Protein AF-A0A258HHN0-F1 (afdb_monomer)

Mean predicted aligned error: 9.51 Å

Sequence (170 aa):
MLPIVLLAGALIVAERQVTVAAMTGGQQEPPPGVYAQGFSMTIFEQGRTVQLWLVDLDTAPYFRQTVSTDGQVESDQIYRFDERTLYTAEAEVPDGTRWNSITPIEPQDLGLADLATGPAAWAAEFGPGEHEIPVGQGVVVRVLIDSVDEPIDSTVFMVPPGAAVTPVQP

Structure (mmCIF, N/CA/C/O backbone):
data_AF-A0A258HHN0-F1
#
_entry.id   AF-A0A258HHN0-F1
#
loop_
_atom_site.group_PDB
_atom_site.id
_atom_site.type_symbol
_atom_site.label_atom_id
_atom_site.label_alt_id
_atom_site.label_comp_id
_atom_site.label_asym_id
_atom_site.label_entity_id
_atom_site.label_seq_id
_atom_site.pdbx_PDB_ins_code
_atom_site.Cartn_x
_atom_site.Cartn_y
_atom_site.Cartn_z
_atom_site.occupancy
_atom_site.B_iso_or_equiv
_atom_site.auth_seq_id
_atom_site.auth_comp_id
_atom_site.auth_asym_id
_atom_site.auth_atom_id
_atom_site.pdbx_PDB_model_num
ATOM 1 N N . MET A 1 1 ? 43.445 1.765 0.483 1.00 32.06 1 MET A N 1
ATOM 2 C CA . MET A 1 1 ? 42.259 0.957 0.824 1.00 32.06 1 MET A CA 1
ATOM 3 C C . MET A 1 1 ? 41.295 1.863 1.566 1.00 32.06 1 MET A C 1
ATOM 5 O O . MET A 1 1 ? 41.587 2.212 2.700 1.00 32.06 1 MET A O 1
ATOM 9 N N . LEU A 1 2 ? 40.230 2.320 0.907 1.00 27.97 2 LEU A N 1
ATOM 10 C CA . LEU A 1 2 ? 39.096 2.943 1.590 1.00 27.97 2 LEU A CA 1
ATOM 11 C C . LEU A 1 2 ? 38.012 1.868 1.744 1.00 27.97 2 LEU A C 1
ATOM 13 O O . LEU A 1 2 ? 37.714 1.207 0.746 1.00 27.97 2 LEU A O 1
ATOM 17 N N . PRO A 1 3 ? 37.431 1.675 2.937 1.00 31.50 3 PRO A N 1
ATOM 18 C CA . PRO A 1 3 ? 36.215 0.895 3.063 1.00 31.50 3 PRO A CA 1
ATOM 19 C C . PRO A 1 3 ? 35.067 1.723 2.480 1.00 31.50 3 PRO A C 1
ATOM 21 O O . PRO A 1 3 ? 34.785 2.826 2.946 1.00 31.50 3 PRO A O 1
ATOM 24 N N . ILE A 1 4 ? 34.436 1.200 1.431 1.00 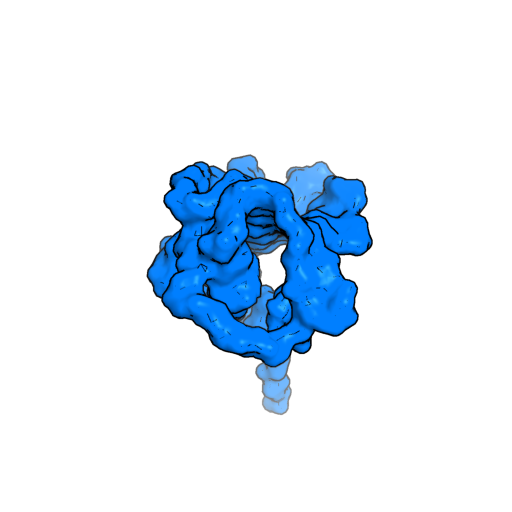35.44 4 ILE A N 1
ATOM 25 C CA . ILE A 1 4 ? 33.121 1.657 0.990 1.00 35.44 4 ILE A CA 1
ATOM 26 C C . ILE A 1 4 ? 32.148 1.196 2.076 1.00 35.44 4 ILE A C 1
ATOM 28 O O . ILE A 1 4 ? 31.886 0.008 2.247 1.00 35.44 4 ILE A O 1
ATOM 32 N N . VAL A 1 5 ? 31.738 2.161 2.887 1.00 37.72 5 VAL A N 1
ATOM 33 C CA . VAL A 1 5 ? 30.709 2.062 3.918 1.00 37.72 5 VAL A CA 1
ATOM 34 C C . VAL A 1 5 ? 29.371 2.407 3.250 1.00 37.72 5 VAL A C 1
ATOM 36 O O . VAL A 1 5 ? 29.340 3.322 2.433 1.00 37.72 5 VAL A O 1
ATOM 39 N N . LEU A 1 6 ? 28.299 1.707 3.651 1.00 33.72 6 LEU A N 1
ATOM 40 C CA . LEU A 1 6 ? 26.878 1.913 3.295 1.00 33.72 6 LEU A CA 1
ATOM 41 C C . LEU A 1 6 ? 26.424 1.386 1.919 1.00 33.72 6 LEU A C 1
ATOM 43 O O . LEU A 1 6 ? 26.160 2.156 1.005 1.00 33.72 6 LEU A O 1
ATOM 47 N N . LEU A 1 7 ? 26.233 0.067 1.829 1.00 33.78 7 LEU A N 1
ATOM 48 C CA . LEU A 1 7 ? 25.159 -0.532 1.023 1.00 33.78 7 LEU A CA 1
ATOM 49 C C . LEU A 1 7 ? 23.959 -0.689 1.974 1.00 33.78 7 LEU A C 1
ATOM 51 O O . LEU A 1 7 ? 23.993 -1.507 2.887 1.00 33.78 7 LEU A O 1
ATOM 55 N N . ALA A 1 8 ? 23.115 0.336 2.063 1.00 35.19 8 ALA A N 1
ATOM 56 C CA . ALA A 1 8 ? 21.851 0.407 1.331 1.00 35.19 8 ALA A CA 1
ATOM 57 C C . ALA A 1 8 ? 20.721 -0.370 2.016 1.00 35.19 8 ALA A C 1
ATOM 59 O O . ALA A 1 8 ? 20.152 -1.326 1.501 1.00 35.19 8 ALA A O 1
ATOM 60 N N . GLY A 1 9 ? 20.361 0.127 3.202 1.00 32.78 9 GLY A N 1
ATOM 61 C CA . GLY A 1 9 ? 18.986 0.041 3.677 1.00 32.78 9 GLY A CA 1
ATOM 62 C C . GLY A 1 9 ? 18.118 0.911 2.773 1.00 32.78 9 GLY A C 1
ATOM 63 O O . GLY A 1 9 ? 17.849 2.065 3.098 1.00 32.78 9 GLY A O 1
ATOM 64 N N . ALA A 1 10 ? 17.740 0.360 1.619 1.00 39.53 10 ALA A N 1
ATOM 65 C CA . ALA A 1 10 ? 16.960 1.015 0.573 1.00 39.53 10 ALA A CA 1
ATOM 66 C C . ALA A 1 10 ? 15.496 1.301 0.969 1.00 39.53 10 ALA A C 1
ATOM 68 O O . ALA A 1 10 ? 14.723 1.765 0.143 1.00 39.53 10 ALA A O 1
ATOM 69 N N . LEU A 1 11 ? 15.136 1.143 2.248 1.00 40.66 11 LEU A N 1
ATOM 70 C CA . LEU A 1 11 ? 14.131 1.986 2.894 1.00 40.66 11 LEU A CA 1
ATOM 71 C C . LEU A 1 11 ? 14.781 3.333 3.266 1.00 40.66 11 LEU A C 1
ATOM 73 O O . LEU A 1 11 ? 14.975 3.670 4.439 1.00 40.66 11 LEU A O 1
ATOM 77 N N . ILE A 1 12 ? 15.187 4.122 2.264 1.00 40.78 12 ILE A N 1
ATOM 78 C CA . ILE A 1 12 ? 15.661 5.486 2.512 1.00 40.78 12 ILE A CA 1
ATOM 79 C C . ILE A 1 12 ? 14.453 6.354 2.907 1.00 40.78 12 ILE A C 1
ATOM 81 O O . ILE A 1 12 ? 13.802 6.980 2.085 1.00 40.78 12 ILE A O 1
ATOM 85 N N . VAL A 1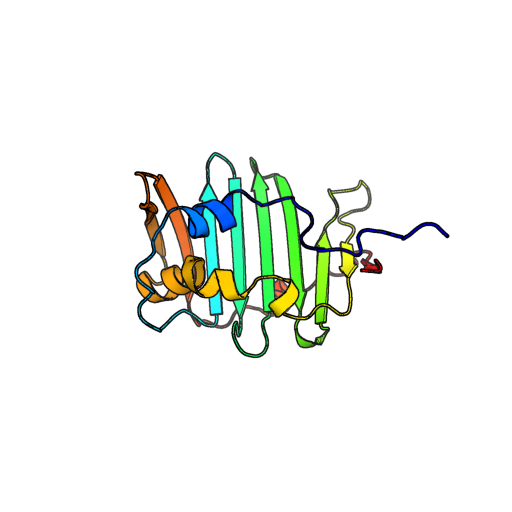 13 ? 14.194 6.391 4.217 1.00 38.31 13 VAL A N 1
ATOM 86 C CA . VAL A 1 13 ? 14.134 7.618 5.037 1.00 38.31 13 VAL A CA 1
ATOM 87 C C . VAL A 1 13 ? 12.974 8.605 4.791 1.00 38.31 13 VAL A C 1
ATOM 89 O O . VAL A 1 13 ? 12.835 9.539 5.578 1.00 38.31 13 VAL A O 1
ATOM 92 N N . ALA A 1 14 ? 12.074 8.399 3.830 1.00 34.16 14 ALA A N 1
ATOM 93 C CA . ALA A 1 14 ? 10.974 9.347 3.609 1.00 34.16 14 ALA A CA 1
ATOM 94 C C . ALA A 1 14 ? 9.825 9.269 4.644 1.00 34.16 14 ALA A C 1
ATOM 96 O O . ALA A 1 14 ? 9.162 10.273 4.882 1.00 34.16 14 ALA A O 1
ATOM 97 N N . GLU A 1 15 ? 9.589 8.136 5.315 1.00 42.75 15 GLU A N 1
ATOM 98 C CA . GLU A 1 15 ? 8.295 7.907 6.005 1.00 42.75 15 GLU A CA 1
ATOM 99 C C . GLU A 1 15 ? 8.429 7.400 7.450 1.00 42.75 15 GLU A C 1
ATOM 101 O O . GLU A 1 15 ? 7.558 6.736 8.006 1.00 42.75 15 GLU A O 1
ATOM 106 N N . ARG A 1 16 ? 9.519 7.777 8.125 1.00 38.19 16 ARG A N 1
ATOM 107 C CA . ARG A 1 16 ? 9.828 7.362 9.506 1.00 38.19 16 ARG A CA 1
ATOM 108 C C . ARG A 1 16 ? 8.890 7.905 10.598 1.00 38.19 16 ARG A C 1
ATOM 110 O O . ARG A 1 16 ? 9.236 7.794 11.769 1.00 38.19 16 ARG A O 1
ATOM 117 N N . GLN A 1 17 ? 7.756 8.518 10.262 1.00 41.00 17 GLN A N 1
ATOM 118 C CA . GLN A 1 17 ? 6.826 9.075 11.254 1.00 41.00 17 GLN A CA 1
ATOM 119 C C . GLN A 1 17 ? 5.539 8.256 11.418 1.00 41.00 17 GLN A C 1
ATOM 121 O O . GLN A 1 17 ? 5.029 8.219 12.532 1.00 41.00 17 GLN A O 1
ATOM 126 N N . VAL A 1 18 ? 5.083 7.520 10.397 1.00 41.22 18 VAL A N 1
ATOM 127 C CA . VAL A 1 18 ? 3.801 6.783 10.453 1.00 41.22 18 VAL A CA 1
ATOM 128 C C . VAL A 1 18 ? 3.996 5.357 10.951 1.00 41.22 18 VAL A C 1
ATOM 130 O O . VAL A 1 18 ? 3.419 4.976 11.968 1.00 41.22 18 VAL A O 1
ATOM 133 N N . THR A 1 19 ? 4.905 4.598 10.327 1.00 45.66 19 THR A N 1
ATOM 134 C CA . THR A 1 19 ? 5.270 3.259 10.812 1.00 45.66 19 THR A CA 1
ATOM 135 C C . THR A 1 19 ? 5.804 3.374 12.231 1.00 45.66 19 THR A C 1
ATOM 137 O O . THR A 1 19 ? 5.367 2.667 13.116 1.00 45.66 19 THR A O 1
ATOM 140 N N . VAL A 1 20 ? 6.647 4.366 12.520 1.00 40.94 20 VAL A N 1
ATOM 141 C CA . VAL A 1 20 ? 7.209 4.534 13.863 1.00 40.94 20 VAL A CA 1
ATOM 142 C C . VAL A 1 20 ? 6.156 4.976 14.880 1.00 40.94 20 VAL A C 1
ATOM 144 O O . VAL A 1 20 ? 6.203 4.463 15.982 1.00 40.94 20 VAL A O 1
ATOM 147 N N . ALA A 1 21 ? 5.187 5.852 14.597 1.00 35.75 21 ALA A N 1
ATOM 148 C CA . ALA A 1 21 ? 4.173 6.208 15.604 1.00 35.75 21 ALA A CA 1
ATOM 149 C C . ALA A 1 21 ? 3.172 5.066 15.869 1.00 35.75 21 ALA A C 1
ATOM 151 O O . ALA A 1 21 ? 2.867 4.794 17.030 1.00 35.75 21 ALA A O 1
ATOM 152 N N . ALA A 1 22 ? 2.754 4.344 14.822 1.00 40.81 22 ALA A N 1
ATOM 153 C CA . ALA A 1 22 ? 1.949 3.128 14.945 1.00 40.81 22 ALA A CA 1
ATOM 154 C C . ALA A 1 22 ? 2.717 1.966 15.612 1.00 40.81 22 ALA A C 1
ATOM 156 O O . ALA A 1 22 ? 2.099 1.122 16.247 1.00 40.81 22 ALA A O 1
ATOM 157 N N . MET A 1 23 ? 4.055 1.947 15.522 1.00 42.28 23 MET A N 1
ATOM 158 C CA . MET A 1 23 ? 4.912 0.886 16.075 1.00 42.28 23 MET A CA 1
ATOM 159 C C . MET A 1 23 ? 5.664 1.213 17.374 1.00 42.28 23 MET A C 1
ATOM 161 O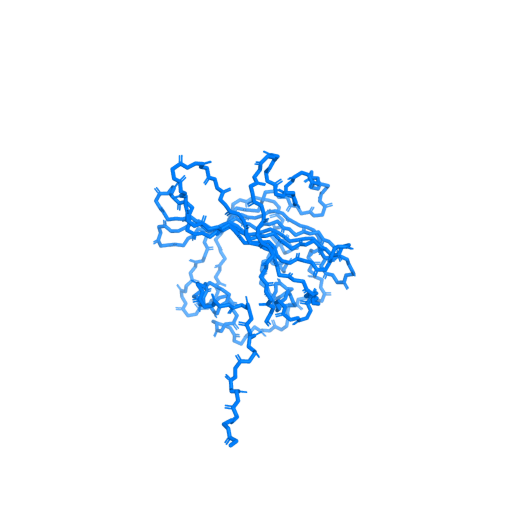 O . MET A 1 23 ? 6.128 0.305 18.057 1.00 42.28 23 MET A O 1
ATOM 165 N N . THR A 1 24 ? 5.855 2.486 17.724 1.00 38.88 24 THR A N 1
ATOM 166 C CA . THR A 1 24 ? 6.578 2.929 18.939 1.00 38.88 24 THR A CA 1
ATOM 167 C C . THR A 1 24 ? 5.660 3.560 19.982 1.00 38.88 24 THR A C 1
ATOM 169 O O . THR A 1 24 ? 6.084 3.764 21.120 1.00 38.88 24 THR A O 1
ATOM 172 N N . GLY A 1 25 ? 4.396 3.824 19.630 1.00 34.50 25 GLY A N 1
ATOM 173 C CA . GLY A 1 25 ? 3.367 4.366 20.522 1.00 34.50 25 GLY A CA 1
ATOM 174 C C . GLY A 1 25 ? 2.765 3.366 21.514 1.00 34.50 25 GLY A C 1
ATOM 175 O O . GLY A 1 25 ? 2.086 3.785 22.453 1.00 34.50 25 GLY A O 1
ATOM 176 N N . GLY A 1 26 ? 3.062 2.070 21.390 1.00 33.03 26 GLY A N 1
ATOM 177 C CA . GLY A 1 26 ? 2.571 1.051 22.305 1.00 33.03 26 GLY A CA 1
ATOM 178 C C . GLY A 1 26 ? 3.661 0.082 22.734 1.00 33.03 26 GLY A C 1
ATOM 179 O O . GLY A 1 26 ? 4.244 -0.623 21.918 1.00 33.03 26 GLY A O 1
ATOM 180 N N . GLN A 1 27 ? 3.813 -0.096 24.046 1.00 34.94 27 GLN A N 1
ATOM 181 C CA . GLN A 1 27 ? 3.793 -1.465 24.555 1.00 34.94 27 GLN A CA 1
ATOM 182 C C . GLN A 1 27 ? 2.453 -2.069 24.115 1.00 34.94 27 GLN A C 1
ATOM 184 O O . GLN A 1 27 ? 1.481 -2.039 24.864 1.00 34.94 27 GLN A O 1
ATOM 189 N N . GLN A 1 28 ? 2.365 -2.496 22.858 1.00 40.47 28 GLN A N 1
ATOM 190 C CA . GLN A 1 28 ? 1.222 -3.244 22.385 1.00 40.47 28 GLN A CA 1
ATOM 191 C C . GLN A 1 28 ? 1.292 -4.575 23.118 1.00 40.47 28 GLN A C 1
ATOM 193 O O . GLN A 1 28 ? 2.261 -5.328 22.980 1.00 40.47 28 GLN A O 1
ATOM 198 N N . GLU A 1 29 ? 0.275 -4.853 23.933 1.00 43.00 29 GLU A N 1
ATOM 199 C CA . GLU A 1 29 ? -0.096 -6.244 24.148 1.00 43.00 29 GLU A CA 1
ATOM 200 C C . GLU A 1 29 ? -0.139 -6.904 22.762 1.00 43.00 29 GLU A C 1
ATOM 202 O O . GLU A 1 29 ? -0.633 -6.275 21.817 1.00 43.00 29 GLU A O 1
ATOM 207 N N . PRO A 1 30 ? 0.471 -8.093 22.597 1.00 40.97 30 PRO A N 1
ATOM 208 C CA . PRO A 1 30 ? 0.546 -8.730 21.294 1.00 40.97 30 PRO A CA 1
ATOM 209 C C . PRO A 1 30 ? -0.868 -8.768 20.712 1.00 40.97 30 PRO A C 1
ATOM 211 O O . PRO A 1 30 ? -1.796 -9.115 21.456 1.00 40.97 30 PRO A O 1
ATOM 214 N N . PRO A 1 31 ? -1.049 -8.393 19.431 1.00 47.22 31 PRO A N 1
ATOM 215 C CA . PRO A 1 31 ? -2.358 -8.479 18.817 1.00 47.22 31 PRO A CA 1
ATOM 216 C C . PRO A 1 31 ? -2.911 -9.893 19.044 1.00 47.22 31 PRO A C 1
ATOM 218 O O . PRO A 1 31 ? -2.119 -10.847 19.152 1.00 47.22 31 PRO A O 1
ATOM 221 N N . PRO A 1 32 ? -4.244 -10.079 19.116 1.00 50.72 32 PRO A N 1
ATOM 222 C CA . PRO A 1 32 ? -4.789 -11.422 18.956 1.00 50.72 32 PRO A CA 1
ATOM 223 C C . PRO A 1 32 ? -4.115 -12.017 17.717 1.00 50.72 32 PRO A C 1
ATOM 225 O O . PRO A 1 32 ? -3.884 -11.293 16.757 1.00 50.72 32 PRO A O 1
ATOM 228 N N . GLY A 1 33 ? -3.693 -13.283 17.768 1.00 59.03 33 GLY A N 1
ATOM 229 C CA . GLY A 1 33 ? -2.778 -13.886 16.783 1.00 59.03 33 GLY A CA 1
ATOM 230 C C . GLY A 1 33 ? -3.309 -14.012 15.344 1.00 59.03 33 GLY A C 1
ATOM 231 O O . GLY A 1 33 ? -2.902 -14.928 14.638 1.00 59.03 33 GLY A O 1
ATOM 232 N N . VAL A 1 34 ? -4.238 -13.148 14.932 1.00 79.62 34 VAL A N 1
ATOM 233 C CA . VAL A 1 34 ? -4.915 -13.060 13.648 1.00 79.62 34 VAL A CA 1
ATOM 234 C C . VAL A 1 34 ? -4.808 -11.613 13.151 1.00 79.62 34 VAL A C 1
ATOM 236 O O . VAL A 1 34 ? -5.273 -10.688 13.811 1.00 79.62 34 VAL A O 1
ATOM 239 N N . TYR A 1 35 ? -4.215 -11.437 11.976 1.00 88.25 35 TYR A N 1
ATOM 240 C CA . TYR A 1 35 ? -4.181 -10.195 11.201 1.00 88.25 35 TYR A CA 1
ATOM 241 C C . TYR A 1 35 ? -4.620 -10.500 9.766 1.00 88.25 35 TYR A C 1
ATOM 243 O O . TYR A 1 35 ? -4.564 -11.655 9.333 1.00 88.25 35 TYR A O 1
ATOM 251 N N . ALA A 1 36 ? -5.077 -9.478 9.043 1.00 91.31 36 ALA A N 1
ATOM 252 C CA . ALA A 1 36 ? -5.560 -9.627 7.674 1.00 91.31 36 ALA A CA 1
ATOM 253 C C . ALA A 1 36 ? -4.393 -9.943 6.729 1.00 91.31 36 ALA A C 1
ATOM 255 O O . ALA A 1 36 ? -3.333 -9.319 6.820 1.00 91.31 36 ALA A O 1
ATOM 256 N N . GLN A 1 37 ? -4.585 -10.900 5.818 1.00 92.81 37 GLN A N 1
ATOM 257 C CA . GLN A 1 37 ? -3.563 -11.255 4.825 1.00 92.81 37 GLN A CA 1
ATOM 258 C C . GLN A 1 37 ? -3.668 -10.371 3.585 1.00 92.81 37 GLN A C 1
ATOM 260 O O . GLN A 1 37 ? -2.654 -10.114 2.936 1.00 92.81 37 GLN A O 1
ATOM 265 N N . GLY A 1 38 ? -4.870 -9.873 3.282 1.00 94.38 38 GLY A N 1
ATOM 266 C CA . GLY A 1 38 ? -5.086 -8.843 2.277 1.00 94.38 38 GLY A CA 1
ATOM 267 C C . GLY A 1 38 ? -5.990 -7.728 2.788 1.00 94.38 38 GLY A C 1
ATOM 268 O O . GLY A 1 38 ? -6.953 -7.977 3.506 1.00 94.38 38 GLY A O 1
ATOM 269 N N . PHE A 1 39 ? -5.687 -6.483 2.434 1.00 96.56 39 PHE A N 1
ATOM 270 C CA . PHE A 1 39 ? -6.554 -5.341 2.728 1.00 96.56 39 PHE A CA 1
ATOM 271 C C . PHE A 1 39 ? -6.188 -4.134 1.866 1.00 96.56 39 PHE A C 1
ATOM 273 O O . PHE A 1 39 ? -5.078 -4.024 1.334 1.00 96.56 39 PHE A O 1
ATOM 280 N N . SER A 1 40 ? -7.119 -3.189 1.789 1.00 97.69 40 SER A N 1
ATOM 281 C CA . SER A 1 40 ? -6.853 -1.832 1.321 1.00 97.69 40 SER A CA 1
ATOM 282 C C . SER A 1 40 ? -7.331 -0.828 2.361 1.00 97.69 40 SER A C 1
ATOM 284 O O . SER A 1 40 ? -8.435 -0.959 2.891 1.00 97.69 40 SER A O 1
ATOM 286 N N . MET A 1 41 ? -6.493 0.150 2.685 1.00 95.56 41 MET A N 1
ATOM 287 C CA . MET A 1 41 ? -6.751 1.102 3.761 1.00 95.56 41 MET A CA 1
ATOM 288 C C . MET A 1 41 ? -6.193 2.476 3.413 1.00 95.56 41 MET A C 1
ATOM 290 O O . MET A 1 41 ? -5.095 2.601 2.877 1.00 95.56 41 MET A O 1
ATOM 294 N N . THR A 1 42 ? -6.918 3.512 3.810 1.00 95.81 42 THR A N 1
ATOM 295 C CA . THR A 1 42 ? -6.460 4.896 3.825 1.00 95.81 42 THR A CA 1
ATOM 296 C C . THR A 1 42 ? -6.274 5.370 5.268 1.00 95.81 42 THR A C 1
ATOM 298 O O . THR A 1 42 ? -7.195 5.298 6.074 1.00 95.81 42 THR A O 1
ATOM 301 N N . ILE A 1 43 ? -5.099 5.895 5.604 1.00 91.56 43 ILE A N 1
ATOM 302 C CA . ILE A 1 43 ? -4.755 6.469 6.910 1.00 91.56 43 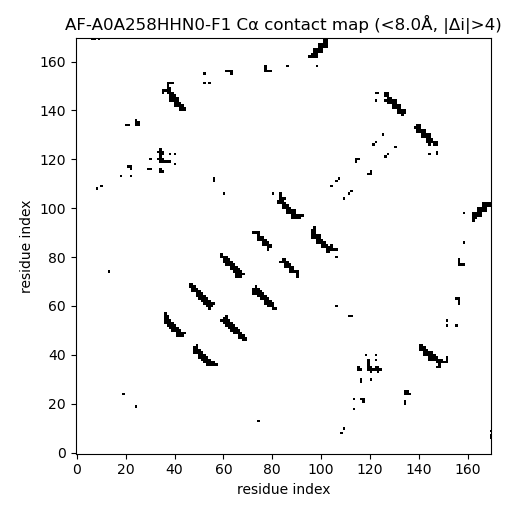ILE A CA 1
ATOM 303 C C . ILE A 1 43 ? -4.643 7.990 6.754 1.00 91.56 43 ILE A C 1
ATOM 305 O O . ILE A 1 43 ? -3.963 8.480 5.850 1.00 91.56 43 ILE A O 1
ATOM 309 N N . PHE A 1 44 ? -5.304 8.749 7.630 1.00 89.19 44 PHE A N 1
ATOM 310 C CA . PHE A 1 44 ? -5.312 10.212 7.604 1.00 89.19 44 PHE A CA 1
ATOM 311 C C . PHE A 1 44 ? -4.493 10.789 8.761 1.00 89.19 44 PHE A C 1
ATOM 313 O O . PHE A 1 44 ? -4.825 10.573 9.928 1.00 89.19 44 PHE A O 1
ATOM 320 N N . GLU A 1 45 ? -3.479 11.600 8.448 1.00 77.50 45 GLU A N 1
ATOM 321 C CA . GLU A 1 45 ? -2.557 12.148 9.448 1.00 77.50 45 GLU A CA 1
ATOM 322 C C . GLU A 1 45 ? -2.137 13.585 9.149 1.00 77.50 45 GLU A C 1
ATOM 324 O O . GLU A 1 45 ? -1.394 13.826 8.212 1.00 77.50 45 GLU A O 1
ATOM 329 N N . GLN A 1 46 ? -2.529 14.556 9.980 1.00 76.38 46 GLN A N 1
ATOM 330 C CA . GLN A 1 46 ? -1.937 15.911 9.983 1.00 76.38 46 GLN A CA 1
ATOM 331 C C . GLN A 1 46 ? -1.779 16.572 8.586 1.00 76.38 46 GLN A C 1
ATOM 333 O O . GLN A 1 46 ? -0.777 17.228 8.318 1.00 76.38 46 GLN A O 1
ATOM 338 N N . GLY A 1 47 ? -2.763 16.405 7.690 1.00 79.25 47 GLY A N 1
ATOM 339 C CA . GLY A 1 47 ? -2.725 16.930 6.308 1.00 79.25 47 GLY A CA 1
ATOM 340 C C . GLY A 1 47 ? -2.155 15.963 5.259 1.00 79.25 47 GLY A C 1
ATOM 341 O O . GLY A 1 47 ? -2.190 16.247 4.063 1.00 79.25 47 GLY A O 1
ATOM 342 N N . ARG A 1 48 ? -1.689 14.794 5.699 1.00 85.31 48 ARG A N 1
ATOM 343 C CA . ARG A 1 48 ? -1.227 13.674 4.883 1.00 85.31 48 ARG A CA 1
ATOM 344 C C . ARG A 1 48 ? -2.275 12.580 4.780 1.00 85.31 48 ARG A C 1
ATOM 346 O O . ARG A 1 48 ? -3.093 12.374 5.678 1.00 85.31 48 ARG A O 1
ATOM 353 N N . THR A 1 49 ? -2.213 11.862 3.672 1.00 90.56 49 THR A N 1
ATOM 354 C CA . THR A 1 49 ? -3.005 10.669 3.388 1.00 90.56 49 THR A CA 1
ATOM 355 C C . THR A 1 49 ? -2.050 9.562 2.971 1.00 90.56 49 THR A C 1
ATOM 357 O O . THR A 1 49 ? -1.278 9.752 2.032 1.00 90.56 49 THR A O 1
ATOM 360 N N . VAL A 1 50 ? -2.098 8.425 3.663 1.00 90.88 50 VAL A N 1
ATOM 361 C CA . VAL A 1 50 ? -1.343 7.215 3.318 1.00 90.88 50 VAL A CA 1
ATOM 362 C C . VAL A 1 50 ? -2.336 6.171 2.838 1.00 90.88 50 VAL A C 1
ATOM 364 O O . VAL A 1 50 ? -3.198 5.746 3.598 1.00 90.88 50 VAL A O 1
ATOM 367 N N . GLN A 1 51 ? -2.233 5.765 1.582 1.00 94.50 51 GLN A N 1
ATOM 368 C CA . GLN A 1 51 ? -3.019 4.673 1.023 1.00 94.50 51 GLN A CA 1
ATOM 369 C C . GLN A 1 51 ? -2.156 3.421 0.981 1.00 94.50 51 GLN A C 1
ATOM 371 O O . GLN A 1 51 ? -1.012 3.479 0.531 1.00 94.50 51 GLN A O 1
ATOM 376 N N . LEU A 1 52 ? -2.699 2.312 1.465 1.00 94.94 52 LEU A N 1
ATOM 377 C CA . LEU A 1 52 ? -2.034 1.024 1.578 1.00 94.94 52 LEU A CA 1
ATOM 378 C C . LEU A 1 52 ? -2.866 -0.038 0.875 1.00 94.94 52 LEU A C 1
ATOM 380 O O . LEU A 1 52 ? -4.071 -0.140 1.104 1.00 94.94 52 LEU A O 1
ATOM 384 N N . TRP A 1 53 ? -2.195 -0.865 0.084 1.00 97.06 53 TRP A N 1
ATOM 385 C CA . TRP A 1 53 ? -2.734 -2.107 -0.451 1.00 97.06 53 TRP A CA 1
ATOM 386 C C . TRP A 1 53 ? -1.765 -3.225 -0.137 1.00 97.06 53 TRP A C 1
ATOM 388 O O . TRP A 1 53 ? -0.559 -3.090 -0.358 1.00 97.06 53 TRP A O 1
ATOM 398 N N . LEU A 1 54 ? -2.302 -4.332 0.350 1.00 94.75 54 LEU A N 1
ATOM 399 C CA . LEU A 1 54 ? -1.528 -5.505 0.704 1.00 94.75 54 LEU A CA 1
ATOM 400 C C . LEU A 1 54 ? -2.291 -6.758 0.291 1.00 94.75 54 LEU A C 1
ATOM 402 O O . LEU A 1 54 ? -3.507 -6.822 0.462 1.00 94.75 54 LEU A O 1
ATOM 406 N N . VAL A 1 55 ? -1.572 -7.747 -0.229 1.00 95.50 55 VAL A N 1
ATOM 407 C CA . VAL A 1 55 ? -2.067 -9.101 -0.497 1.00 95.50 55 VAL A CA 1
ATOM 408 C C . VAL A 1 55 ? -0.995 -10.097 -0.068 1.00 95.50 55 VAL A C 1
ATOM 410 O O . VAL A 1 55 ? 0.181 -9.856 -0.324 1.00 95.50 55 VAL A O 1
ATOM 413 N N . ASP A 1 56 ? -1.410 -11.208 0.544 1.00 93.06 56 ASP A N 1
ATOM 414 C CA . ASP A 1 56 ? -0.586 -12.371 0.898 1.00 93.06 56 ASP A CA 1
ATOM 415 C C . ASP A 1 56 ? 0.653 -12.052 1.758 1.00 93.06 56 ASP A C 1
ATOM 417 O O . ASP A 1 56 ? 1.751 -12.547 1.479 1.00 93.06 56 ASP A O 1
ATOM 421 N N . LEU A 1 57 ? 0.467 -11.249 2.818 1.00 88.19 57 LEU A N 1
ATOM 422 C CA . LEU A 1 57 ? 1.535 -10.718 3.685 1.00 88.19 57 LEU A CA 1
ATOM 423 C C . LEU A 1 57 ? 2.625 -11.742 4.057 1.00 88.19 57 LEU A C 1
ATOM 425 O O . LEU A 1 57 ? 3.813 -11.441 3.931 1.00 88.19 57 LEU A O 1
ATOM 429 N N . ASP A 1 58 ? 2.243 -12.949 4.481 1.00 87.75 58 ASP A N 1
ATOM 430 C CA . ASP A 1 58 ? 3.198 -13.932 5.015 1.00 87.75 58 ASP A CA 1
ATOM 431 C C . ASP A 1 58 ? 3.865 -14.823 3.966 1.00 87.75 58 ASP A C 1
ATOM 433 O O . ASP A 1 58 ? 4.830 -15.528 4.273 1.00 87.75 58 ASP A O 1
ATOM 437 N N . THR A 1 59 ? 3.327 -14.869 2.746 1.00 89.88 59 THR A N 1
ATOM 438 C CA . THR A 1 59 ? 3.694 -15.914 1.780 1.00 89.88 59 THR A CA 1
ATOM 439 C C . THR A 1 59 ? 4.268 -15.350 0.493 1.00 89.88 59 THR A C 1
ATOM 441 O O . THR A 1 59 ? 5.404 -15.673 0.146 1.00 89.88 59 THR A O 1
ATOM 444 N N . ALA A 1 60 ? 3.509 -14.509 -0.204 1.00 93.88 60 ALA A N 1
ATOM 445 C CA . ALA A 1 60 ? 3.874 -13.954 -1.500 1.00 93.88 60 ALA A CA 1
ATOM 446 C C . ALA A 1 60 ? 3.429 -12.484 -1.595 1.00 93.88 60 ALA A C 1
ATOM 448 O O . ALA A 1 60 ? 2.569 -12.157 -2.413 1.00 93.88 60 ALA A O 1
ATOM 449 N N . PRO A 1 61 ? 3.989 -11.590 -0.755 1.00 93.12 61 PRO A N 1
ATOM 450 C CA . PRO A 1 61 ? 3.400 -10.282 -0.537 1.00 93.12 61 PRO A CA 1
ATOM 451 C C . PRO A 1 61 ? 3.446 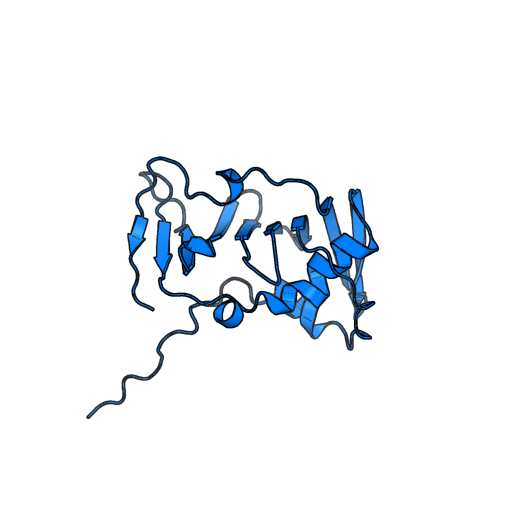-9.386 -1.773 1.00 93.12 61 PRO A C 1
ATOM 453 O O . PRO A 1 61 ? 4.511 -9.070 -2.309 1.00 93.12 61 PRO A O 1
ATOM 456 N N . TYR A 1 62 ? 2.282 -8.884 -2.160 1.00 96.06 62 TYR A N 1
ATOM 457 C CA . TYR A 1 62 ? 2.157 -7.726 -3.035 1.00 96.06 62 TYR A CA 1
ATOM 458 C C . TYR A 1 62 ? 1.783 -6.523 -2.188 1.00 96.06 62 TYR A C 1
ATOM 460 O O . TYR A 1 62 ? 0.860 -6.588 -1.378 1.00 96.06 62 TYR A O 1
ATOM 468 N N . PHE A 1 63 ? 2.513 -5.428 -2.363 1.00 94.25 63 PHE A N 1
ATOM 469 C CA . PHE A 1 63 ? 2.345 -4.237 -1.544 1.00 94.25 63 PHE A CA 1
ATOM 470 C C . PHE A 1 63 ? 2.381 -2.988 -2.411 1.00 94.25 63 PHE A C 1
ATOM 472 O O . PHE A 1 63 ? 3.215 -2.870 -3.309 1.00 94.25 63 PHE A O 1
ATOM 479 N N . ARG A 1 64 ? 1.493 -2.040 -2.126 1.00 95.44 64 ARG A N 1
ATOM 480 C CA . ARG A 1 64 ? 1.599 -0.673 -2.623 1.00 95.44 64 ARG A CA 1
ATOM 481 C C . ARG A 1 64 ? 1.344 0.300 -1.493 1.00 95.44 64 ARG A C 1
ATOM 483 O O . ARG A 1 64 ? 0.425 0.103 -0.700 1.00 95.44 64 ARG A O 1
ATOM 490 N N . GLN A 1 65 ? 2.116 1.374 -1.484 1.00 93.19 65 GLN A N 1
ATOM 491 C CA . GLN A 1 65 ? 1.863 2.516 -0.633 1.00 93.19 65 GLN A CA 1
ATOM 492 C C . GLN A 1 65 ? 1.958 3.799 -1.434 1.00 93.19 65 GLN A C 1
ATOM 494 O O . GLN A 1 65 ? 2.935 4.020 -2.145 1.00 93.19 65 GLN A O 1
ATOM 499 N N . THR A 1 66 ? 0.978 4.671 -1.247 1.00 91.62 66 THR A N 1
ATOM 500 C CA . THR A 1 66 ? 1.004 6.027 -1.785 1.00 91.62 66 THR A CA 1
ATOM 501 C C . THR A 1 66 ? 0.825 7.017 -0.643 1.00 91.62 66 THR A C 1
ATOM 503 O O . THR A 1 66 ? -0.137 6.926 0.117 1.00 91.62 66 THR A O 1
ATOM 506 N N . VAL A 1 67 ? 1.740 7.974 -0.517 1.00 88.88 67 VAL A N 1
ATOM 507 C CA . VAL A 1 67 ? 1.668 9.059 0.467 1.00 88.88 67 VAL A CA 1
ATOM 508 C C . VAL A 1 67 ? 1.442 10.365 -0.264 1.00 88.88 67 VAL A C 1
ATOM 510 O O . VAL A 1 67 ? 2.163 10.698 -1.204 1.00 88.88 67 VAL A O 1
ATOM 513 N N . SER A 1 68 ? 0.430 11.108 0.167 1.00 87.38 68 SER A N 1
ATOM 514 C CA . SER A 1 68 ? 0.101 12.418 -0.386 1.00 87.38 68 SER A CA 1
ATOM 515 C C . SER A 1 68 ? -0.076 13.461 0.709 1.00 87.38 68 SER A C 1
ATOM 517 O O . SER A 1 68 ? -0.689 13.168 1.734 1.00 87.38 68 SER A O 1
ATOM 519 N N . THR A 1 69 ? 0.375 14.689 0.463 1.00 85.62 69 THR A N 1
ATOM 520 C CA . THR A 1 69 ? 0.112 15.866 1.307 1.00 85.62 69 THR A CA 1
ATOM 521 C C . THR A 1 69 ? -0.666 16.882 0.486 1.00 85.62 69 THR A C 1
ATOM 523 O O . THR A 1 69 ? -0.280 17.184 -0.641 1.00 85.62 69 THR A O 1
ATOM 526 N N . ASP A 1 70 ? -1.786 17.383 1.012 1.00 85.56 70 ASP A N 1
ATOM 527 C CA . ASP A 1 70 ? -2.632 18.377 0.325 1.00 85.56 70 ASP A CA 1
ATOM 528 C C . ASP A 1 70 ? -3.017 17.986 -1.124 1.00 85.56 70 ASP A C 1
ATOM 530 O O . ASP A 1 70 ? -3.170 18.828 -2.010 1.00 85.56 70 ASP A O 1
ATOM 534 N N . GLY A 1 71 ? -3.177 16.680 -1.372 1.00 81.94 71 GLY A N 1
ATOM 535 C CA . GLY A 1 71 ? -3.528 16.118 -2.681 1.00 81.94 71 GLY A CA 1
ATOM 536 C C . GLY A 1 71 ? -2.361 15.943 -3.660 1.00 81.94 71 GLY A C 1
ATOM 537 O O . GLY A 1 71 ? -2.594 15.496 -4.781 1.00 81.94 71 GLY A O 1
ATOM 538 N N . GLN A 1 72 ? -1.125 16.260 -3.265 1.00 84.88 72 GLN A N 1
ATOM 539 C CA . GLN A 1 72 ? 0.080 15.993 -4.053 1.00 84.88 72 GLN A CA 1
ATOM 540 C C . GLN A 1 72 ? 0.768 14.717 -3.572 1.00 84.88 72 GLN A C 1
ATOM 542 O O . GLN A 1 72 ? 1.027 14.579 -2.378 1.00 84.88 72 GLN A O 1
ATOM 547 N N . VAL A 1 73 ? 1.084 13.807 -4.496 1.00 85.06 73 VAL A N 1
ATOM 548 C CA . VAL A 1 73 ? 1.806 12.565 -4.192 1.00 85.06 73 VAL A CA 1
ATOM 549 C C . VAL A 1 73 ? 3.265 12.891 -3.871 1.00 85.06 73 VAL A C 1
ATOM 551 O O . VAL A 1 73 ? 3.993 13.414 -4.712 1.00 85.06 73 VAL A O 1
ATOM 554 N N . GLU A 1 74 ? 3.693 12.574 -2.652 1.00 84.00 74 GLU A N 1
ATOM 555 C CA . GLU A 1 74 ? 5.084 12.711 -2.201 1.00 84.00 74 GLU A CA 1
ATOM 556 C C . GLU A 1 74 ? 5.888 11.426 -2.430 1.00 84.00 74 GLU A C 1
ATOM 558 O O . GLU A 1 74 ? 7.100 11.477 -2.632 1.00 84.00 74 GLU A O 1
ATOM 563 N N . SER A 1 75 ? 5.216 10.275 -2.377 1.00 85.88 75 SER A N 1
ATOM 564 C CA . SER A 1 75 ? 5.822 8.947 -2.453 1.00 85.88 75 SER A CA 1
ATOM 565 C C . SER A 1 75 ? 4.802 7.959 -3.009 1.00 85.88 75 SER A C 1
ATOM 567 O O . SER A 1 75 ? 3.642 7.962 -2.597 1.00 85.88 75 SER A O 1
ATOM 569 N N . ASP A 1 76 ? 5.227 7.122 -3.950 1.00 90.94 76 ASP A N 1
ATOM 570 C CA . ASP A 1 76 ? 4.445 5.992 -4.449 1.00 90.94 76 ASP A CA 1
ATOM 571 C C . ASP A 1 76 ? 5.390 4.808 -4.647 1.00 90.94 76 ASP A C 1
ATOM 573 O O . ASP A 1 76 ? 6.416 4.917 -5.326 1.00 90.94 76 ASP A O 1
ATOM 577 N N . GLN A 1 77 ? 5.083 3.699 -3.986 1.00 92.88 77 GLN A N 1
ATOM 578 C CA . GLN A 1 77 ? 5.952 2.535 -3.895 1.00 92.88 77 GLN A CA 1
ATOM 579 C C . GLN A 1 77 ? 5.153 1.277 -4.178 1.00 92.88 77 GLN A C 1
ATOM 581 O O . GLN A 1 77 ? 4.062 1.107 -3.643 1.00 92.88 77 GLN A O 1
ATOM 586 N N . ILE A 1 78 ? 5.710 0.377 -4.982 1.00 95.50 78 ILE A N 1
ATOM 587 C CA . ILE A 1 78 ? 5.086 -0.898 -5.330 1.00 95.50 78 ILE A CA 1
ATOM 588 C C . ILE A 1 78 ? 6.116 -2.004 -5.139 1.00 95.50 78 ILE A C 1
ATOM 590 O O . ILE A 1 78 ? 7.161 -1.996 -5.784 1.00 95.50 78 ILE A O 1
ATOM 594 N N . TYR A 1 79 ? 5.816 -2.986 -4.300 1.00 94.31 79 TYR A N 1
ATOM 595 C CA . TYR A 1 79 ? 6.581 -4.221 -4.210 1.00 94.31 79 TYR A CA 1
ATOM 596 C C . TYR A 1 79 ? 5.816 -5.376 -4.852 1.00 94.31 79 TYR A C 1
ATOM 598 O O . TYR A 1 79 ? 4.625 -5.575 -4.598 1.00 94.31 79 TYR A O 1
ATOM 606 N N . ARG A 1 80 ? 6.523 -6.148 -5.681 1.00 96.12 80 ARG A N 1
ATOM 607 C CA . ARG A 1 80 ? 5.981 -7.315 -6.384 1.00 96.12 80 ARG A CA 1
ATOM 608 C C . ARG A 1 80 ? 6.823 -8.538 -6.049 1.00 96.12 80 ARG A C 1
ATOM 610 O O . ARG A 1 80 ? 7.979 -8.622 -6.469 1.00 96.12 80 ARG A O 1
ATOM 617 N N . PHE A 1 81 ? 6.236 -9.488 -5.321 1.00 94.94 81 PHE A N 1
ATOM 618 C CA . PHE A 1 81 ? 6.941 -10.680 -4.847 1.00 94.94 81 PHE A CA 1
ATOM 619 C C . PHE A 1 81 ? 7.511 -11.540 -5.979 1.00 94.94 81 PHE A C 1
ATOM 621 O O . PHE A 1 81 ? 8.679 -11.924 -5.919 1.00 94.94 81 PHE A O 1
ATOM 628 N N . ASP A 1 82 ? 6.734 -11.782 -7.040 1.00 96.19 82 ASP A N 1
ATOM 629 C CA . ASP A 1 82 ? 7.166 -12.637 -8.160 1.00 96.19 82 ASP A CA 1
ATOM 630 C C . ASP A 1 82 ? 8.402 -12.084 -8.885 1.00 96.19 82 ASP A C 1
ATOM 632 O O . ASP A 1 82 ? 9.180 -12.835 -9.473 1.00 96.19 82 ASP A O 1
ATOM 636 N N . GLU A 1 83 ? 8.605 -10.768 -8.818 1.00 96.06 83 GLU A N 1
ATOM 637 C CA . GLU A 1 83 ? 9.755 -10.077 -9.402 1.00 96.06 83 GLU A CA 1
ATOM 638 C C . GLU A 1 83 ? 10.841 -9.767 -8.366 1.00 96.06 83 GLU A C 1
ATOM 640 O O . GLU A 1 83 ? 11.927 -9.324 -8.744 1.00 96.06 83 GLU A O 1
ATOM 645 N N . ARG A 1 84 ? 10.554 -9.948 -7.068 1.00 93.25 84 ARG A N 1
ATOM 646 C CA . ARG A 1 84 ? 11.382 -9.499 -5.935 1.00 93.25 84 ARG A CA 1
ATOM 647 C C . ARG A 1 84 ? 11.909 -8.083 -6.140 1.00 93.25 84 ARG A C 1
ATOM 649 O O . ARG A 1 84 ? 13.102 -7.818 -5.988 1.00 93.25 84 ARG A O 1
ATOM 656 N N . THR A 1 85 ? 11.026 -7.194 -6.578 1.00 94.19 85 THR A N 1
ATOM 657 C CA . THR A 1 85 ? 11.401 -5.855 -7.033 1.00 94.19 85 THR A CA 1
ATOM 658 C C . THR A 1 85 ? 10.571 -4.808 -6.312 1.00 94.19 85 THR A C 1
ATOM 660 O O . THR A 1 85 ? 9.344 -4.910 -6.256 1.00 94.19 85 T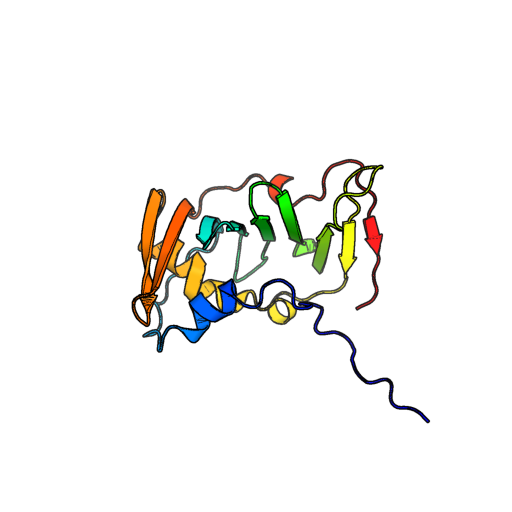HR A O 1
ATOM 663 N N . LEU A 1 86 ? 11.259 -3.801 -5.771 1.00 92.88 86 LEU A N 1
ATOM 664 C CA . LEU A 1 86 ? 10.651 -2.580 -5.256 1.00 92.88 86 LEU A CA 1
ATOM 665 C C . LEU A 1 86 ? 10.715 -1.507 -6.342 1.00 92.88 86 LEU A C 1
ATOM 667 O O . LEU A 1 86 ? 11.797 -1.146 -6.808 1.00 92.88 86 LEU A O 1
ATOM 671 N N . TYR A 1 87 ? 9.555 -0.994 -6.717 1.00 93.62 87 TYR A N 1
ATOM 672 C CA . TYR A 1 87 ? 9.393 0.140 -7.606 1.00 93.62 87 TYR A CA 1
ATOM 673 C C . TYR A 1 87 ? 9.103 1.391 -6.789 1.00 93.62 87 TYR A C 1
ATOM 675 O O . TYR A 1 87 ? 8.248 1.355 -5.908 1.00 93.62 87 TYR A O 1
ATOM 683 N N . THR A 1 88 ? 9.770 2.498 -7.097 1.00 92.38 88 THR A N 1
ATOM 684 C CA . THR A 1 88 ? 9.522 3.792 -6.452 1.00 92.38 88 THR A CA 1
ATOM 685 C C . THR A 1 88 ? 9.328 4.875 -7.502 1.00 92.38 88 THR A C 1
ATOM 687 O O . THR A 1 88 ? 10.123 4.997 -8.435 1.00 92.38 88 THR A O 1
ATOM 690 N N . ALA A 1 89 ? 8.256 5.649 -7.381 1.00 89.56 89 ALA A N 1
ATOM 691 C CA . ALA A 1 89 ? 8.041 6.810 -8.227 1.00 89.56 89 ALA A CA 1
ATOM 692 C C . ALA A 1 89 ? 9.001 7.938 -7.826 1.00 89.56 89 ALA A C 1
ATOM 694 O O . ALA A 1 89 ? 9.179 8.244 -6.647 1.00 89.56 89 ALA A O 1
ATOM 695 N N . GLU A 1 90 ? 9.612 8.577 -8.817 1.00 81.19 90 GLU A N 1
ATOM 696 C CA . GLU A 1 90 ? 10.241 9.881 -8.640 1.00 81.19 90 GLU A CA 1
ATOM 697 C C . GLU A 1 90 ? 9.160 10.966 -8.570 1.00 81.19 90 GLU A C 1
ATOM 699 O O . GLU A 1 90 ? 8.059 10.798 -9.104 1.00 81.19 90 GLU A O 1
ATOM 704 N N . ALA A 1 91 ? 9.497 12.104 -7.956 1.00 70.25 91 ALA A N 1
ATOM 705 C CA . ALA A 1 91 ? 8.656 13.296 -8.018 1.00 70.25 91 ALA A CA 1
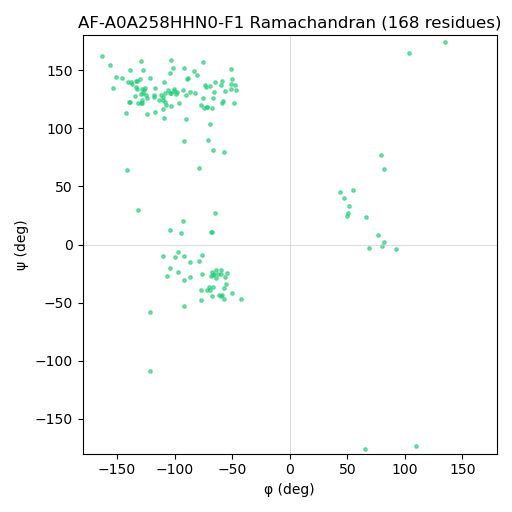ATOM 706 C C . ALA A 1 91 ? 8.281 13.609 -9.477 1.00 70.25 91 ALA A C 1
ATOM 708 O O . ALA A 1 91 ? 9.109 13.435 -10.376 1.00 70.25 91 ALA A O 1
ATOM 709 N N . GLU A 1 92 ? 7.044 14.062 -9.710 1.00 65.81 92 GLU A N 1
ATOM 710 C CA . GLU A 1 92 ? 6.535 14.327 -11.059 1.00 65.81 92 GLU A CA 1
ATOM 711 C C . GLU A 1 92 ? 7.523 15.171 -11.877 1.00 65.81 92 GLU A C 1
ATOM 713 O O . GLU A 1 92 ? 7.888 16.289 -11.501 1.00 65.81 92 GLU A O 1
ATOM 718 N N . VAL A 1 93 ? 7.953 14.631 -13.020 1.00 64.56 93 VAL A N 1
ATOM 719 C CA . VAL A 1 93 ? 8.765 15.361 -13.996 1.00 64.56 93 VAL A CA 1
ATOM 720 C C . VAL A 1 93 ? 7.889 15.785 -15.180 1.00 64.56 93 VAL A C 1
ATOM 722 O O . VAL A 1 93 ? 6.844 15.179 -15.421 1.00 64.56 93 VAL A O 1
ATOM 725 N N . PRO A 1 94 ? 8.292 16.803 -15.965 1.00 60.25 94 PRO A N 1
ATOM 726 C CA . PRO A 1 94 ? 7.475 17.331 -17.066 1.00 60.25 94 PRO A CA 1
ATOM 727 C C . PRO A 1 94 ? 7.019 16.294 -18.107 1.00 60.25 94 PRO A C 1
ATOM 729 O O . PRO A 1 94 ? 6.001 16.499 -18.761 1.00 60.25 94 PRO A O 1
ATOM 732 N N . ASP A 1 95 ? 7.755 15.187 -18.244 1.00 64.62 95 ASP A N 1
ATOM 733 C CA . ASP A 1 95 ? 7.486 14.111 -19.207 1.00 64.62 95 ASP A CA 1
ATOM 734 C C . ASP A 1 95 ? 6.649 12.951 -18.618 1.00 64.62 95 ASP A C 1
ATOM 736 O O . ASP A 1 95 ? 6.514 11.904 -19.252 1.00 64.62 95 ASP A O 1
ATOM 740 N N . GLY A 1 96 ? 6.099 13.116 -17.409 1.00 69.50 96 GLY A N 1
ATOM 741 C CA . GLY A 1 96 ? 5.306 12.114 -16.687 1.00 69.50 96 GLY A CA 1
ATOM 742 C C . GLY A 1 96 ? 6.022 11.531 -15.465 1.00 69.50 96 GLY A C 1
ATOM 743 O O . GLY A 1 96 ? 7.099 11.977 -15.080 1.00 69.50 96 GLY A O 1
ATOM 744 N N . THR A 1 97 ? 5.432 10.521 -14.827 1.00 77.94 97 THR A N 1
ATOM 745 C CA . THR A 1 97 ? 6.033 9.865 -13.654 1.00 77.94 97 THR A CA 1
ATOM 746 C C . THR A 1 97 ? 7.155 8.923 -14.085 1.00 77.94 97 THR A C 1
ATOM 748 O O . THR A 1 97 ? 6.929 7.965 -14.830 1.00 77.94 97 THR A O 1
ATOM 751 N N . ARG A 1 98 ? 8.375 9.177 -13.607 1.00 86.19 98 ARG A N 1
ATOM 752 C CA . ARG A 1 98 ? 9.496 8.238 -13.733 1.00 86.19 98 ARG A CA 1
ATOM 753 C C . ARG A 1 98 ? 9.496 7.290 -12.552 1.00 86.19 98 ARG A C 1
ATOM 755 O O . ARG A 1 98 ? 9.180 7.695 -11.441 1.00 86.19 98 ARG A O 1
ATOM 762 N N . TRP A 1 99 ? 9.856 6.041 -12.805 1.00 92.38 99 TRP A N 1
ATOM 763 C CA . TRP A 1 99 ? 9.938 5.015 -11.779 1.00 92.38 99 TRP A CA 1
ATOM 764 C C . TRP A 1 99 ? 11.350 4.457 -11.717 1.00 92.38 99 TRP A C 1
ATOM 766 O O . TRP A 1 99 ? 12.012 4.271 -12.739 1.00 92.38 99 TRP A O 1
ATOM 776 N N . ASN A 1 100 ? 11.796 4.151 -10.513 1.00 90.81 100 ASN A N 1
ATOM 777 C CA . ASN A 1 100 ? 13.009 3.401 -10.259 1.00 90.81 100 ASN A CA 1
ATOM 778 C C . ASN A 1 100 ? 12.642 1.976 -9.864 1.00 90.81 100 ASN A C 1
ATOM 780 O O . ASN A 1 100 ? 11.600 1.761 -9.252 1.00 90.81 100 ASN A O 1
ATOM 784 N N . SER A 1 101 ? 13.482 1.004 -10.213 1.00 93.00 101 SER A N 1
ATOM 785 C CA . SER A 1 101 ? 13.323 -0.389 -9.785 1.00 93.00 101 SER A CA 1
ATOM 786 C C . SER A 1 101 ? 14.582 -0.883 -9.086 1.00 93.00 101 SER A C 1
ATOM 788 O O . SER A 1 101 ? 15.669 -0.795 -9.664 1.00 93.00 101 SER A O 1
ATOM 790 N N . ILE A 1 102 ? 14.431 -1.449 -7.892 1.00 90.88 102 ILE A N 1
ATOM 791 C CA . ILE A 1 102 ? 15.513 -2.032 -7.094 1.00 90.88 102 ILE A CA 1
ATOM 792 C C . ILE A 1 102 ? 15.281 -3.543 -7.004 1.00 90.88 102 ILE A C 1
ATOM 794 O O . ILE A 1 102 ? 14.210 -3.980 -6.582 1.00 90.88 102 ILE A O 1
ATOM 798 N N . THR A 1 103 ? 16.271 -4.338 -7.419 1.00 88.50 103 THR A N 1
ATOM 799 C CA . THR A 1 103 ? 16.185 -5.807 -7.452 1.00 88.50 103 THR A CA 1
ATOM 800 C C . THR A 1 103 ? 17.564 -6.462 -7.256 1.00 88.50 103 THR A C 1
ATOM 802 O O . THR A 1 103 ? 18.558 -5.932 -7.769 1.00 88.50 103 THR A O 1
ATOM 805 N N . PRO A 1 104 ? 17.659 -7.615 -6.560 1.00 91.50 104 PRO A N 1
ATOM 806 C CA . PRO A 1 104 ? 16.589 -8.295 -5.820 1.00 91.50 104 PRO A CA 1
ATOM 807 C C . PRO A 1 104 ? 16.346 -7.667 -4.438 1.00 91.50 104 PRO A C 1
ATOM 809 O O . PRO A 1 104 ? 17.288 -7.225 -3.786 1.00 91.50 104 PRO A O 1
ATOM 812 N N . ILE A 1 105 ? 15.091 -7.667 -3.985 1.00 86.19 105 ILE A N 1
ATOM 813 C CA . ILE A 1 105 ? 14.675 -7.263 -2.636 1.00 86.19 105 ILE A CA 1
ATOM 814 C C . ILE A 1 105 ? 13.815 -8.370 -2.020 1.00 86.19 105 ILE A C 1
ATOM 816 O O . ILE A 1 105 ? 12.771 -8.741 -2.571 1.00 86.19 105 ILE A O 1
ATOM 820 N N . GLU A 1 106 ? 14.242 -8.892 -0.871 1.00 86.19 106 GLU A N 1
ATOM 821 C CA . GLU A 1 106 ? 13.463 -9.874 -0.116 1.00 86.19 106 GLU A CA 1
ATOM 822 C C . GLU A 1 106 ? 12.418 -9.167 0.771 1.00 86.19 106 GLU A C 1
ATOM 824 O O . GLU A 1 106 ? 12.683 -8.071 1.270 1.00 86.19 106 GLU A O 1
ATOM 829 N N . PRO A 1 107 ? 11.249 -9.781 1.044 1.00 80.44 107 PRO A N 1
ATOM 830 C CA . PRO A 1 107 ? 10.202 -9.158 1.867 1.00 80.44 107 PRO A CA 1
ATOM 831 C C . PRO A 1 107 ? 10.678 -8.711 3.257 1.00 80.44 107 PRO A C 1
ATOM 833 O O . PRO A 1 107 ? 10.244 -7.689 3.785 1.00 80.44 107 PRO A O 1
ATOM 836 N N . GLN A 1 108 ? 11.609 -9.463 3.844 1.00 78.38 108 GLN A N 1
ATOM 837 C CA . GLN A 1 108 ? 12.213 -9.159 5.144 1.00 78.38 108 GLN A CA 1
ATOM 838 C C . GLN A 1 108 ? 13.057 -7.873 5.146 1.00 78.38 108 GLN A C 1
ATOM 840 O O . GLN A 1 108 ? 13.177 -7.233 6.188 1.00 78.38 108 GLN A O 1
ATOM 845 N N . ASP A 1 109 ? 13.597 -7.465 3.993 1.00 79.69 109 ASP A N 1
ATOM 846 C CA . ASP A 1 109 ? 14.401 -6.245 3.858 1.00 79.69 109 ASP A CA 1
ATOM 847 C C . ASP A 1 109 ? 13.517 -4.985 3.781 1.00 79.69 109 ASP A C 1
ATOM 849 O O . ASP A 1 109 ? 14.003 -3.867 3.958 1.00 79.69 109 ASP A O 1
ATOM 853 N N . LEU A 1 110 ? 12.212 -5.165 3.546 1.00 73.81 110 LEU A N 1
ATOM 854 C CA . LEU A 1 110 ? 11.209 -4.101 3.463 1.00 73.81 110 LEU A CA 1
ATOM 855 C C . LEU A 1 110 ? 10.529 -3.794 4.803 1.00 73.81 110 LEU A C 1
ATOM 857 O O . LEU A 1 110 ? 9.772 -2.832 4.896 1.00 73.81 110 LEU A O 1
ATOM 861 N N . GLY A 1 111 ? 10.748 -4.624 5.827 1.00 73.31 111 GLY A N 1
ATOM 862 C CA . GLY A 1 111 ? 10.060 -4.483 7.111 1.00 73.31 111 GLY A CA 1
ATOM 863 C C . GLY A 1 111 ? 8.552 -4.748 7.042 1.00 73.31 111 GLY A C 1
ATOM 864 O O . GLY A 1 111 ? 7.824 -4.274 7.900 1.00 73.31 111 GLY A O 1
ATOM 865 N N . LEU A 1 112 ? 8.048 -5.514 6.062 1.00 71.62 112 LEU A N 1
ATOM 866 C CA . LEU A 1 112 ? 6.600 -5.769 5.927 1.00 71.62 112 LEU A CA 1
ATOM 867 C C . LEU A 1 112 ? 5.980 -6.458 7.155 1.00 71.62 112 LEU A C 1
ATOM 869 O O . LEU A 1 112 ? 4.794 -6.284 7.417 1.00 71.62 112 LEU A O 1
ATOM 873 N N . ALA A 1 113 ? 6.779 -7.193 7.936 1.00 69.81 113 ALA A N 1
ATOM 874 C CA . ALA A 1 113 ? 6.341 -7.824 9.184 1.00 69.81 113 ALA A CA 1
ATOM 875 C C . ALA A 1 113 ? 5.752 -6.817 10.190 1.00 69.81 113 ALA A C 1
ATOM 877 O O . ALA A 1 113 ? 4.872 -7.161 10.975 1.00 69.81 113 ALA A O 1
ATOM 878 N N . ASP A 1 114 ? 6.187 -5.561 10.124 1.00 72.44 114 ASP A N 1
ATOM 879 C CA . ASP A 1 114 ? 5.713 -4.476 10.974 1.00 72.44 114 ASP A CA 1
ATOM 880 C C . ASP A 1 114 ? 4.244 -4.105 10.701 1.00 72.44 114 ASP A C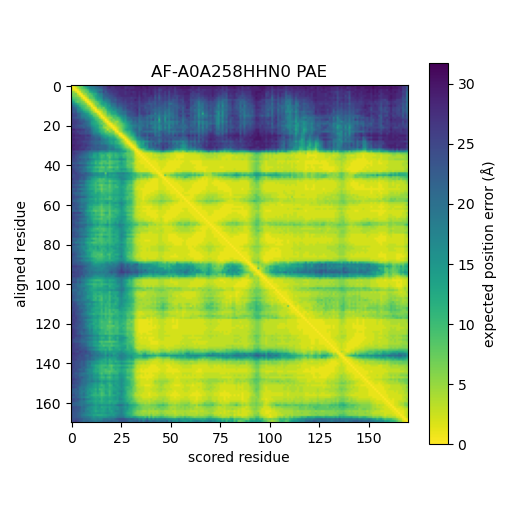 1
ATOM 882 O O . ASP A 1 114 ? 3.536 -3.600 11.578 1.00 72.44 114 ASP A O 1
ATOM 886 N N . LEU A 1 115 ? 3.745 -4.411 9.497 1.00 79.62 115 LEU A N 1
ATOM 887 C CA . LEU A 1 115 ? 2.344 -4.209 9.130 1.00 79.62 115 LEU A CA 1
ATOM 888 C C . LEU A 1 115 ? 1.412 -5.163 9.885 1.00 79.62 115 LEU A C 1
ATOM 890 O O . LEU A 1 115 ? 0.260 -4.799 10.136 1.00 79.62 115 LEU A O 1
ATOM 894 N N . ALA A 1 116 ? 1.909 -6.340 10.293 1.00 79.50 116 ALA A N 1
ATOM 895 C CA . ALA A 1 116 ? 1.139 -7.366 10.999 1.00 79.50 116 ALA A CA 1
ATOM 896 C C . ALA A 1 116 ? 0.646 -6.894 12.375 1.00 79.50 116 ALA A C 1
ATOM 898 O O . ALA A 1 116 ? -0.393 -7.346 12.847 1.00 79.50 116 ALA A O 1
ATOM 899 N N . THR A 1 117 ? 1.369 -5.972 13.018 1.00 75.19 117 THR A N 1
ATOM 900 C CA . THR A 1 117 ? 0.999 -5.409 14.326 1.00 75.19 117 THR A CA 1
ATOM 901 C C . THR A 1 117 ? 0.267 -4.071 14.232 1.00 75.19 117 THR A C 1
ATOM 903 O O . THR A 1 117 ? -0.193 -3.567 15.250 1.00 75.19 117 THR A O 1
ATOM 906 N N . GLY A 1 118 ? 0.155 -3.485 13.041 1.00 82.75 118 GLY A N 1
ATOM 907 C CA . GLY A 1 118 ? -0.493 -2.192 12.821 1.00 82.75 118 GLY A CA 1
ATOM 908 C C . GLY A 1 118 ? -1.652 -2.325 11.833 1.00 82.75 118 GLY A C 1
ATOM 909 O O . GLY A 1 118 ? -2.659 -2.940 12.183 1.00 82.75 118 GLY A O 1
ATOM 910 N N . PRO A 1 119 ? -1.532 -1.801 10.599 1.00 87.88 119 PRO A N 1
ATOM 911 C CA . PRO A 1 119 ? -2.620 -1.803 9.622 1.00 87.88 119 PRO A CA 1
ATOM 912 C C . PRO A 1 119 ? -3.300 -3.162 9.395 1.00 87.88 119 PRO A C 1
ATOM 914 O O . PRO A 1 119 ? -4.525 -3.215 9.340 1.00 87.88 119 PRO A O 1
ATOM 917 N N . ALA A 1 120 ? -2.553 -4.268 9.322 1.00 88.00 120 ALA A N 1
ATOM 918 C CA . ALA A 1 120 ? -3.148 -5.589 9.101 1.00 88.00 120 ALA A CA 1
ATOM 919 C C . ALA A 1 120 ? -3.947 -6.086 10.320 1.00 88.00 120 ALA A C 1
ATOM 921 O O . ALA A 1 120 ? -4.995 -6.717 10.164 1.00 88.00 120 ALA A O 1
ATOM 922 N N . ALA A 1 121 ? -3.475 -5.784 11.535 1.00 87.44 121 ALA A N 1
ATOM 923 C CA . ALA A 1 121 ? -4.212 -6.067 12.764 1.00 87.44 121 ALA A CA 1
ATOM 924 C C . ALA A 1 121 ? -5.477 -5.205 12.851 1.00 87.44 121 ALA A C 1
ATOM 926 O O . ALA A 1 121 ? -6.551 -5.728 13.130 1.00 87.44 121 ALA A O 1
ATOM 927 N N . TRP A 1 122 ? -5.379 -3.910 12.535 1.00 89.44 122 TRP A N 1
ATOM 928 C CA . TRP A 1 122 ? -6.532 -3.008 12.504 1.00 89.44 122 TRP A CA 1
ATOM 929 C C . TRP A 1 122 ? -7.578 -3.452 11.481 1.00 89.44 122 TRP A C 1
ATOM 931 O O . TRP A 1 122 ? -8.765 -3.470 11.790 1.00 89.44 122 TRP A O 1
ATOM 941 N N . ALA A 1 123 ? -7.146 -3.853 10.283 1.00 92.31 123 ALA A N 1
ATOM 942 C CA . ALA A 1 123 ? -8.027 -4.397 9.257 1.00 92.31 123 ALA A CA 1
ATOM 943 C C . ALA A 1 123 ? -8.792 -5.632 9.765 1.00 92.31 123 ALA A C 1
ATOM 945 O O . ALA A 1 123 ? -10.013 -5.691 9.633 1.00 92.31 123 ALA A O 1
ATOM 946 N N . ALA A 1 124 ? -8.099 -6.580 10.407 1.00 91.69 124 ALA A N 1
ATOM 947 C CA . ALA A 1 124 ? -8.729 -7.773 10.976 1.00 91.69 124 ALA A CA 1
ATOM 948 C C . ALA A 1 124 ? -9.662 -7.473 12.160 1.00 91.69 124 ALA A C 1
ATOM 950 O O . ALA A 1 124 ? -10.689 -8.133 12.312 1.00 91.69 124 ALA A O 1
ATOM 951 N N . GLU A 1 125 ? -9.306 -6.507 13.007 1.00 90.75 125 GLU A N 1
ATOM 952 C CA . GLU A 1 125 ? -10.065 -6.170 14.211 1.00 90.75 125 GLU A CA 1
ATOM 953 C C . GLU A 1 125 ? -11.328 -5.359 13.898 1.00 90.75 125 GLU A C 1
ATOM 955 O O . GLU A 1 125 ? -12.409 -5.681 14.396 1.00 90.75 125 GLU A O 1
ATOM 960 N N . PHE A 1 126 ? -11.201 -4.313 13.080 1.00 92.06 126 PHE A N 1
ATOM 961 C CA . PHE A 1 126 ? -12.266 -3.332 12.862 1.00 92.06 126 PHE A CA 1
ATOM 962 C C . PHE A 1 126 ? -13.093 -3.597 11.600 1.00 92.06 126 PHE A C 1
ATOM 964 O O . PHE A 1 126 ? -14.251 -3.175 11.532 1.00 92.06 126 PHE A O 1
ATOM 971 N N . GLY A 1 127 ? -12.536 -4.311 10.617 1.00 94.31 127 GLY A N 1
ATOM 972 C CA . GLY A 1 127 ? -13.190 -4.559 9.334 1.00 94.31 127 GLY A CA 1
ATOM 973 C C . GLY A 1 127 ? -13.405 -3.288 8.492 1.00 94.31 127 GLY A C 1
ATOM 974 O O . GLY A 1 127 ? -12.984 -2.195 8.882 1.00 94.31 127 GLY A O 1
ATOM 975 N N . PRO A 1 128 ? -14.070 -3.405 7.327 1.00 97.19 128 PRO A N 1
ATOM 976 C CA . PRO A 1 128 ? -14.315 -2.270 6.438 1.00 97.19 128 PRO A CA 1
ATOM 977 C C . PRO A 1 128 ? -15.112 -1.136 7.100 1.00 97.19 128 PRO A C 1
ATOM 979 O O . PRO A 1 128 ? -16.073 -1.383 7.832 1.00 97.19 128 PRO A O 1
ATOM 982 N N . GLY A 1 129 ? -14.747 0.113 6.807 1.00 97.50 129 GLY A N 1
ATOM 983 C CA . GLY A 1 129 ? -15.386 1.316 7.346 1.00 97.50 129 GLY A CA 1
ATOM 984 C C . GLY A 1 129 ? -14.401 2.382 7.825 1.00 97.50 129 GLY A C 1
ATOM 985 O O . GLY A 1 129 ? -13.187 2.186 7.820 1.00 97.50 129 GLY A O 1
ATOM 986 N N . GLU A 1 130 ? -14.935 3.539 8.219 1.00 97.69 130 GLU A N 1
ATOM 987 C CA . GLU A 1 130 ? -14.156 4.617 8.837 1.00 97.69 130 GLU A CA 1
ATOM 988 C C . GLU A 1 130 ? -14.068 4.404 10.352 1.00 97.69 130 GLU A C 1
ATOM 990 O O . GLU A 1 130 ? -15.088 4.183 11.010 1.00 97.69 130 GLU A O 1
ATOM 995 N N . HIS A 1 131 ? -12.856 4.498 10.900 1.00 92.94 131 HIS A N 1
ATOM 996 C CA . H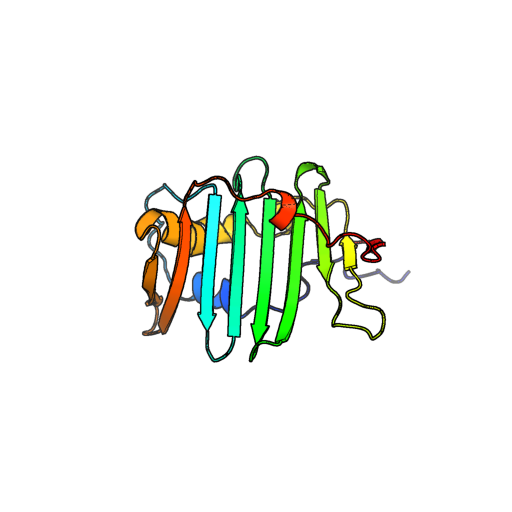IS A 1 131 ? -12.567 4.243 12.309 1.00 92.94 131 HIS A CA 1
ATOM 997 C C . HIS A 1 131 ? -11.579 5.263 12.875 1.00 92.94 131 HIS A C 1
ATOM 999 O O . HIS A 1 131 ? -10.695 5.770 12.183 1.00 92.94 131 HIS A O 1
ATOM 1005 N N . GLU A 1 132 ? -11.705 5.527 14.171 1.00 91.69 132 GLU A N 1
ATOM 1006 C CA . GLU A 1 132 ? -10.738 6.288 14.960 1.00 91.69 132 GLU A CA 1
ATOM 1007 C C . GLU A 1 132 ? -10.016 5.326 15.907 1.00 91.69 132 GLU A C 1
ATOM 1009 O O . GLU A 1 132 ? -10.606 4.811 16.857 1.00 91.69 132 GLU A O 1
ATOM 1014 N N . ILE A 1 133 ? -8.738 5.061 15.635 1.00 83.25 133 ILE A N 1
ATOM 1015 C CA . ILE A 1 133 ? -7.947 4.053 16.340 1.00 83.25 133 ILE A CA 1
ATOM 1016 C C . ILE A 1 133 ? -7.007 4.749 17.331 1.00 83.25 133 ILE A C 1
ATOM 1018 O O . ILE A 1 133 ? -6.151 5.541 16.921 1.00 83.25 133 ILE A O 1
ATOM 1022 N N . PRO A 1 134 ? -7.127 4.479 18.642 1.00 79.81 134 PRO A N 1
ATOM 1023 C CA . PRO A 1 134 ? -6.183 4.986 19.626 1.00 79.81 134 PRO A CA 1
ATOM 1024 C C . PRO A 1 134 ? -4.863 4.210 19.528 1.00 79.81 134 PRO A C 1
ATOM 1026 O O . PRO A 1 134 ? -4.815 3.017 19.809 1.00 79.81 134 PRO A O 1
ATOM 1029 N N . VAL A 1 135 ? -3.773 4.897 19.185 1.00 75.31 135 VAL A N 1
ATOM 1030 C CA . VAL A 1 135 ? -2.436 4.284 19.002 1.00 75.31 135 VAL A CA 1
ATOM 1031 C C . VAL A 1 135 ? -1.480 4.551 20.175 1.00 75.31 135 VAL A C 1
ATOM 1033 O O . VAL A 1 135 ? -0.281 4.301 20.090 1.00 75.31 135 VAL A O 1
ATOM 1036 N N . GLY A 1 136 ? -2.014 5.045 21.297 1.00 66.62 136 GLY A N 1
ATOM 1037 C CA . GLY A 1 136 ? -1.271 5.311 22.534 1.00 66.62 136 GLY A CA 1
ATOM 1038 C C . GLY A 1 136 ? -0.974 6.795 22.775 1.00 66.62 136 GLY A C 1
ATOM 1039 O O . GLY A 1 136 ? -1.152 7.638 21.905 1.00 66.62 136 GLY A O 1
ATOM 1040 N N . GLN A 1 137 ? -0.585 7.139 24.009 1.00 68.94 137 GLN A N 1
ATOM 1041 C CA . GLN A 1 137 ? -0.249 8.512 24.450 1.00 68.94 137 GLN A CA 1
ATOM 1042 C C . GLN A 1 137 ? -1.296 9.601 24.106 1.00 68.94 137 GLN A C 1
ATOM 1044 O O . GLN A 1 137 ? -0.960 10.775 23.976 1.00 68.94 137 GLN A O 1
ATOM 1049 N N . GLY A 1 138 ? -2.574 9.225 23.978 1.00 69.75 138 GLY A N 1
ATOM 1050 C CA . GLY A 1 138 ? -3.654 10.140 23.589 1.00 69.75 138 GLY A CA 1
ATOM 1051 C C . GLY A 1 138 ? -3.698 10.478 22.094 1.00 69.75 138 GLY A C 1
ATOM 1052 O O . GLY A 1 138 ? -4.466 11.351 21.699 1.00 69.75 138 GLY A O 1
ATOM 1053 N N . VAL A 1 139 ? -2.895 9.802 21.268 1.00 72.62 139 VAL A N 1
ATOM 1054 C CA . VAL A 1 139 ? -2.918 9.918 19.810 1.00 72.62 139 VAL A CA 1
ATOM 1055 C C . VAL A 1 139 ? -4.026 9.030 19.253 1.00 72.62 139 VAL A C 1
ATOM 1057 O O . VAL A 1 139 ? -4.125 7.847 19.586 1.00 72.62 139 VAL A O 1
ATOM 1060 N N . VAL A 1 140 ? -4.848 9.621 18.392 1.00 78.88 140 VAL A N 1
ATOM 1061 C CA . VAL A 1 140 ? -5.902 8.942 17.642 1.00 78.88 140 VAL A CA 1
ATOM 1062 C C . VAL A 1 140 ? -5.584 9.089 16.164 1.00 78.88 140 VAL A C 1
ATOM 1064 O O . VAL A 1 140 ? -5.356 10.202 15.686 1.00 78.88 140 VAL A O 1
ATOM 1067 N N . VAL A 1 141 ? -5.555 7.964 15.459 1.00 83.25 141 VAL A N 1
ATOM 1068 C CA . VAL A 1 141 ? -5.360 7.907 14.012 1.00 83.25 141 VAL A CA 1
ATOM 1069 C C . VAL A 1 141 ? -6.706 7.623 13.371 1.00 83.25 141 VAL A C 1
ATOM 1071 O O . VAL A 1 141 ? -7.410 6.698 13.773 1.00 83.25 141 VAL A O 1
ATOM 1074 N N . ARG A 1 142 ? -7.073 8.420 12.371 1.00 90.44 142 ARG A N 1
ATOM 1075 C CA . ARG A 1 142 ? -8.279 8.167 11.588 1.00 90.44 142 ARG A CA 1
ATOM 1076 C C . ARG A 1 142 ? -7.919 7.292 10.400 1.00 90.44 142 ARG A C 1
ATOM 1078 O O . ARG A 1 142 ? -7.009 7.632 9.643 1.00 90.44 142 ARG A O 1
ATOM 1085 N N . VAL A 1 143 ? -8.656 6.208 10.215 1.00 92.56 143 VAL A N 1
ATOM 1086 C CA . VAL A 1 143 ? -8.475 5.280 9.100 1.00 92.56 143 VAL A CA 1
ATOM 1087 C C . VAL A 1 143 ? -9.796 5.053 8.381 1.00 92.56 143 VAL A C 1
ATOM 1089 O O . VAL A 1 143 ? -10.861 5.097 8.986 1.00 92.56 143 VAL A O 1
ATOM 1092 N N . LEU A 1 144 ? -9.721 4.786 7.088 1.00 97.06 144 LEU A N 1
ATOM 1093 C CA . LEU A 1 144 ? -10.784 4.200 6.290 1.00 97.06 144 LEU A CA 1
ATOM 1094 C C . LEU A 1 144 ? -10.266 2.856 5.792 1.00 97.06 144 LEU A C 1
ATOM 1096 O O . LEU A 1 144 ? -9.301 2.807 5.037 1.00 97.06 144 LEU A O 1
ATOM 1100 N N . ILE A 1 145 ? -10.875 1.769 6.244 1.00 97.12 145 ILE A N 1
ATOM 1101 C CA . ILE A 1 145 ? -10.591 0.425 5.751 1.00 97.12 145 ILE A CA 1
ATOM 1102 C C . ILE A 1 145 ? -11.540 0.189 4.583 1.00 97.12 145 ILE A C 1
ATOM 1104 O O . ILE A 1 145 ? -12.748 0.052 4.774 1.00 97.12 145 ILE A O 1
ATOM 1108 N N . ASP A 1 146 ? -11.000 0.188 3.373 1.00 97.31 146 ASP A N 1
ATOM 1109 C CA . ASP A 1 146 ? -11.787 0.045 2.153 1.00 97.31 146 ASP A CA 1
ATOM 1110 C C . ASP A 1 146 ? -12.202 -1.418 1.935 1.00 97.31 146 ASP A C 1
ATOM 1112 O O . ASP A 1 146 ? -13.334 -1.687 1.538 1.00 97.31 146 ASP A O 1
ATOM 1116 N N . SER A 1 147 ? -11.307 -2.371 2.221 1.00 96.81 147 SER A N 1
ATOM 1117 C CA . SER A 1 147 ? -11.578 -3.807 2.085 1.00 96.81 147 SER A CA 1
ATOM 1118 C C . SER A 1 147 ? -10.679 -4.655 2.989 1.00 96.81 147 SER A C 1
ATOM 1120 O O . SER A 1 147 ? -9.580 -4.224 3.348 1.00 96.81 147 SER A O 1
ATOM 1122 N N . VAL A 1 148 ? -11.142 -5.858 3.352 1.00 96.56 148 VAL A N 1
ATOM 1123 C CA . VAL A 1 148 ? -10.402 -6.844 4.162 1.00 96.56 148 VAL A CA 1
ATOM 1124 C C . VAL A 1 148 ? -10.630 -8.236 3.585 1.00 96.56 148 VAL A C 1
ATOM 1126 O O . VAL A 1 148 ? -11.774 -8.663 3.455 1.00 96.56 148 VAL A O 1
ATOM 1129 N N . ASP A 1 149 ? -9.543 -8.917 3.230 1.00 92.38 149 ASP A N 1
ATOM 1130 C CA . ASP A 1 149 ? -9.496 -10.239 2.592 1.00 92.38 149 ASP A CA 1
ATOM 1131 C C . ASP A 1 149 ? -10.413 -10.376 1.353 1.00 92.38 149 ASP A C 1
ATOM 1133 O O . ASP A 1 149 ? -10.809 -11.474 0.954 1.00 92.38 149 ASP A O 1
ATOM 1137 N N . GLU A 1 150 ? -10.730 -9.249 0.708 1.00 92.75 150 GLU A N 1
ATOM 1138 C CA . GLU A 1 150 ? -11.401 -9.206 -0.588 1.00 92.75 150 GLU A CA 1
ATOM 1139 C C . GLU A 1 150 ? -10.367 -9.171 -1.727 1.00 92.75 150 GLU A C 1
ATOM 1141 O O . GLU A 1 150 ? -9.260 -8.656 -1.547 1.00 92.75 150 GLU A O 1
ATOM 1146 N N . PRO A 1 151 ? -10.699 -9.691 -2.926 1.00 93.44 151 PRO A N 1
ATOM 1147 C CA . PRO A 1 151 ? -9.804 -9.610 -4.073 1.00 93.44 151 PRO A CA 1
ATOM 1148 C C . PRO A 1 151 ? -9.472 -8.158 -4.440 1.00 93.44 151 PRO A C 1
ATOM 1150 O O . PRO A 1 151 ? -10.356 -7.380 -4.797 1.00 93.44 151 PRO A O 1
ATOM 1153 N N . ILE A 1 152 ? -8.183 -7.821 -4.425 1.00 95.62 152 ILE A N 1
ATOM 1154 C CA . ILE A 1 152 ? -7.669 -6.539 -4.914 1.00 95.62 152 ILE A CA 1
ATOM 1155 C C . ILE A 1 152 ? -7.279 -6.703 -6.385 1.00 95.62 152 ILE A C 1
ATOM 1157 O O . ILE A 1 152 ? -6.614 -7.671 -6.758 1.00 95.62 152 ILE A O 1
ATOM 1161 N N . ASP A 1 153 ? -7.696 -5.760 -7.232 1.00 95.06 153 ASP A N 1
ATOM 1162 C CA . ASP A 1 153 ? -7.324 -5.753 -8.648 1.00 95.06 153 ASP A CA 1
ATOM 1163 C C . ASP A 1 153 ? -5.792 -5.713 -8.791 1.00 95.06 153 ASP A C 1
ATOM 1165 O O . ASP A 1 153 ? -5.127 -4.805 -8.290 1.00 95.06 153 ASP A O 1
ATOM 1169 N N . SER A 1 154 ? -5.218 -6.688 -9.503 1.00 93.31 154 SER A N 1
ATOM 1170 C CA . SER A 1 154 ? -3.766 -6.813 -9.659 1.00 93.31 154 SER A CA 1
ATOM 1171 C C . SER A 1 154 ? -3.113 -5.598 -10.324 1.00 93.31 154 SER A C 1
ATOM 1173 O O . SER A 1 154 ? -1.916 -5.375 -10.151 1.00 93.31 154 SER A O 1
ATOM 1175 N N . THR A 1 155 ? -3.876 -4.801 -11.080 1.00 95.88 155 THR A N 1
ATOM 1176 C CA . THR A 1 155 ? -3.387 -3.566 -11.710 1.00 95.88 155 THR A CA 1
ATOM 1177 C C . THR A 1 155 ? -2.973 -2.502 -10.694 1.00 95.88 155 THR A C 1
ATOM 1179 O O . THR A 1 155 ? -2.131 -1.666 -11.018 1.00 95.88 155 THR A O 1
ATOM 1182 N N . VAL A 1 156 ? -3.471 -2.569 -9.451 1.00 96.44 156 VAL A N 1
ATOM 1183 C CA . VAL A 1 156 ? -3.002 -1.727 -8.337 1.00 96.44 156 VAL A CA 1
ATOM 1184 C C . VAL A 1 156 ? -1.504 -1.913 -8.111 1.00 96.44 156 VAL A C 1
ATOM 1186 O O . VAL A 1 156 ? -0.803 -0.936 -7.860 1.00 96.44 156 VAL A O 1
ATOM 1189 N N . PHE A 1 157 ? -0.996 -3.136 -8.267 1.00 96.94 157 PHE A N 1
ATOM 1190 C CA . PHE A 1 157 ? 0.409 -3.485 -8.053 1.00 96.94 157 PHE A CA 1
ATOM 1191 C C . PHE A 1 157 ? 1.250 -3.412 -9.332 1.00 96.94 157 PHE A C 1
ATOM 1193 O O . PHE A 1 157 ? 2.311 -4.028 -9.414 1.00 96.94 157 PHE A O 1
ATOM 1200 N N . MET A 1 158 ? 0.790 -2.689 -10.355 1.00 95.44 158 MET A N 1
ATOM 1201 C CA . MET A 1 158 ? 1.540 -2.479 -11.589 1.00 95.44 158 MET A CA 1
ATOM 1202 C C . MET A 1 158 ? 2.028 -1.037 -11.681 1.00 95.44 158 MET A C 1
ATOM 1204 O O . MET A 1 158 ? 1.292 -0.091 -11.400 1.00 95.44 158 MET A O 1
ATOM 1208 N N . VAL A 1 159 ? 3.264 -0.865 -12.152 1.00 92.88 159 VAL A N 1
ATOM 1209 C CA . VAL A 1 159 ? 3.736 0.443 -12.617 1.00 92.88 159 VAL A CA 1
ATOM 1210 C C . VAL A 1 159 ? 2.824 0.904 -13.769 1.00 92.88 159 VAL A C 1
ATOM 1212 O O . VAL A 1 159 ? 2.491 0.079 -14.631 1.00 92.88 159 VAL A O 1
ATOM 1215 N N . PRO A 1 160 ? 2.415 2.188 -13.824 1.00 89.38 160 PRO A N 1
ATOM 1216 C CA . PRO A 1 160 ? 1.544 2.691 -14.877 1.00 89.38 160 PRO A CA 1
ATOM 1217 C C . PRO A 1 160 ? 2.052 2.352 -16.289 1.00 89.38 160 PRO A C 1
ATOM 1219 O O . PRO A 1 160 ? 3.250 2.485 -16.567 1.00 89.38 160 PRO A O 1
ATOM 1222 N N . PRO A 1 161 ? 1.164 1.946 -17.215 1.00 85.69 161 PRO A N 1
ATOM 1223 C CA . PRO A 1 161 ? 1.559 1.618 -18.579 1.00 85.69 161 PRO A CA 1
ATOM 1224 C C . PRO A 1 161 ? 2.295 2.776 -19.260 1.00 85.69 161 PRO A C 1
ATOM 1226 O O . PRO A 1 161 ? 1.833 3.914 -19.249 1.00 85.69 161 PRO A O 1
ATOM 1229 N N . GLY A 1 162 ? 3.430 2.474 -19.892 1.00 83.12 162 GLY A N 1
ATOM 1230 C CA . GLY A 1 162 ? 4.237 3.468 -20.606 1.00 83.12 162 GLY A CA 1
ATOM 1231 C C . GLY A 1 162 ? 5.148 4.322 -19.720 1.00 83.12 162 GLY A C 1
ATOM 1232 O O . GLY A 1 162 ? 5.896 5.134 -20.263 1.00 83.12 162 GLY A O 1
ATOM 1233 N N . ALA A 1 163 ? 5.141 4.132 -18.396 1.00 86.44 163 ALA A N 1
ATOM 1234 C CA . ALA A 1 163 ? 6.105 4.784 -17.521 1.00 86.44 163 ALA A CA 1
ATOM 1235 C C . ALA A 1 163 ? 7.533 4.290 -17.802 1.00 86.44 163 ALA A C 1
ATOM 1237 O O . ALA A 1 163 ? 7.777 3.099 -18.022 1.00 86.44 163 ALA A O 1
ATOM 1238 N N . ALA A 1 164 ? 8.490 5.216 -17.779 1.00 88.25 164 ALA A N 1
ATOM 1239 C CA . ALA A 1 164 ? 9.900 4.873 -17.877 1.00 88.25 164 ALA A CA 1
ATOM 1240 C C . ALA A 1 164 ? 10.381 4.298 -16.539 1.00 88.25 164 ALA A C 1
ATOM 1242 O O . ALA A 1 164 ? 10.236 4.950 -15.503 1.00 88.25 164 ALA A O 1
ATOM 1243 N N . VAL A 1 165 ? 10.975 3.103 -16.581 1.00 91.25 165 VAL A N 1
ATOM 1244 C CA . VAL A 1 165 ? 11.554 2.433 -15.412 1.00 91.25 165 VAL A CA 1
ATOM 1245 C C . VAL A 1 165 ? 13.073 2.416 -15.533 1.00 91.25 165 VAL A C 1
ATOM 1247 O O . VAL A 1 165 ? 13.613 1.902 -16.515 1.00 91.25 165 VAL A O 1
ATOM 1250 N N . THR A 1 166 ? 13.759 2.951 -14.527 1.00 91.81 166 THR A N 1
ATOM 1251 C CA . THR A 1 166 ? 15.221 2.958 -14.443 1.00 91.81 166 THR A CA 1
ATOM 1252 C C . THR A 1 166 ? 15.686 1.962 -13.379 1.00 91.81 166 THR A C 1
ATOM 1254 O O . THR A 1 166 ? 15.339 2.110 -12.207 1.00 91.81 166 THR A O 1
ATOM 1257 N N . PRO A 1 167 ? 16.481 0.941 -13.739 1.00 89.62 167 PRO A N 1
ATOM 1258 C CA . PRO A 1 167 ? 17.086 0.057 -12.752 1.00 89.62 167 PRO A CA 1
ATOM 1259 C C . PRO A 1 167 ? 18.094 0.805 -11.879 1.00 89.62 167 PRO A C 1
ATOM 1261 O O . PRO A 1 167 ? 18.989 1.477 -12.396 1.00 89.62 167 PRO A O 1
ATOM 1264 N N . VAL A 1 168 ? 17.983 0.636 -10.565 1.00 85.50 168 VAL A N 1
ATOM 1265 C CA . VAL A 1 168 ? 18.918 1.173 -9.574 1.00 85.50 168 VAL A CA 1
ATOM 1266 C C . VAL A 1 168 ? 19.569 -0.007 -8.856 1.00 85.50 168 VAL A C 1
ATOM 1268 O O . VAL A 1 168 ? 18.898 -0.982 -8.515 1.00 85.50 168 VAL A O 1
ATOM 1271 N N . GLN A 1 169 ? 20.891 0.044 -8.680 1.00 69.75 169 GLN A N 1
ATOM 1272 C CA . GLN A 1 169 ? 21.587 -0.973 -7.891 1.00 69.75 169 GLN A CA 1
ATOM 1273 C C . GLN A 1 169 ? 21.292 -0.747 -6.402 1.00 69.75 169 GLN A C 1
ATOM 1275 O O . GLN A 1 169 ? 21.300 0.416 -5.989 1.00 69.75 169 GLN A O 1
ATOM 1280 N N . PRO A 1 170 ? 21.030 -1.814 -5.622 1.00 59.38 170 PRO A N 1
ATOM 1281 C CA . PRO A 1 170 ? 21.010 -1.709 -4.171 1.00 59.38 170 PRO A CA 1
ATOM 1282 C C . PRO A 1 170 ? 22.366 -1.199 -3.684 1.00 59.38 170 PRO A C 1
ATOM 1284 O O . PRO A 1 170 ? 23.414 -1.639 -4.213 1.00 59.38 170 PRO A O 1
#

Foldseek 3Di:
DDDPPDDDLVVPDPDCPPLCLLQVQDPDPFQPPDFFQWFWKWWDDDQKIKTWTWHRLPHFIWIWIWMDGVRATPWIWTAGRVQCKIKIWDHADPVGIAIEIEPNHDSVSVVSVSCRRGVRSCCVPVPAAWDWDDSHPPDTIIMGTHHTNDDDDCCSRDDPPPHHYHYDYD

Solvent-accessible surface area (backbone atoms only — not comparable to full-atom values): 9837 Å² total; per-residue (Å²): 140,80,83,89,75,81,85,61,71,80,75,70,77,83,61,74,62,58,64,43,43,60,62,67,38,43,93,63,73,76,67,72,98,62,48,41,46,19,38,32,36,39,38,50,51,100,66,31,38,38,38,40,38,41,33,41,64,93,80,60,37,34,34,32,41,38,34,27,48,85,87,42,74,76,40,41,38,34,35,36,46,97,69,22,29,41,35,37,48,47,72,82,44,101,92,46,58,38,30,37,35,34,61,85,45,58,67,81,76,68,51,56,73,61,38,52,74,32,66,25,26,49,38,52,73,68,39,62,45,78,47,78,45,77,45,38,96,90,42,68,42,42,34,35,28,75,38,54,70,55,93,73,68,70,70,75,62,47,81,66,89,90,50,54,72,44,82,44,82,106

Nearest PDB structures (foldseek):
  3rpx-assembly1_A  TM=3.495E-01  e=6.649E+00  Homo sapiens
  4exr-assembly1_A-2  TM=2.632E-01  e=3.759E+00  Clostridioides difficile 630
  4ncj-assembly2_B  TM=3.505E-01  e=6.280E+00  Pyrococcus furiosus DSM 3638
  1pby-assembly1_A  TM=2.459E-01  e=5.293E+00  Paracoccus denitrificans

Radius of gyration: 16.6 Å; Cα contacts (8 Å, |Δi|>4): 327; chains: 1; bounding box: 58×34×45 Å

Secondary structure (DSSP, 8-state):
---------SS-SS-TTHHHHHHHS--PPPPPS---SSEEEEEEETTEEEEEEEE-TTTS-EEEEEEEETTEEEEEEEEEGGGTEEEEEPSPBTTB--EEEE-S--GGGGTGGGGGGTHHHHHHHH-SEEEEEEEETTEEEEEEEEEESSPPPGGGGSPPTT--EEEE--

pLDDT: mean 77.92, std 20.96, range [27.97, 97.69]